Protein AF-A0A8I1RHI3-F1 (afdb_monomer_lite)

pLDDT: mean 92.77, std 8.42, range [60.06, 98.56]

Radius of gyration: 16.11 Å; chains: 1; bounding box: 31×21×43 Å

Structure (mmCIF, N/CA/C/O backbone):
data_AF-A0A8I1RHI3-F1
#
_entry.id   AF-A0A8I1RHI3-F1
#
loop_
_atom_site.group_PDB
_atom_site.id
_atom_site.type_symbol
_atom_site.label_atom_id
_atom_site.label_alt_id
_atom_site.label_comp_id
_atom_site.label_asym_id
_atom_site.label_entity_id
_atom_site.label_seq_id
_atom_site.pdbx_PDB_ins_code
_atom_site.Cartn_x
_atom_site.Cartn_y
_atom_site.Cartn_z
_atom_site.occupancy
_atom_site.B_iso_or_equiv
_atom_site.auth_seq_id
_atom_site.auth_comp_id
_atom_site.auth_asym_id
_atom_site.auth_atom_id
_atom_site.pdbx_PDB_model_num
ATOM 1 N N . GLU A 1 1 ? 9.377 -18.122 -16.151 1.00 60.06 1 GLU A N 1
ATOM 2 C CA . GLU A 1 1 ? 8.183 -17.258 -15.980 1.00 60.06 1 GLU A CA 1
ATOM 3 C C . GLU A 1 1 ? 7.677 -17.103 -14.534 1.00 60.06 1 GLU A C 1
ATOM 5 O O . GLU A 1 1 ? 6.804 -16.282 -14.296 1.00 60.06 1 GLU A O 1
ATOM 10 N N . HIS A 1 2 ? 8.246 -17.790 -13.532 1.00 67.56 2 HIS A N 1
ATOM 11 C CA . HIS A 1 2 ? 7.727 -17.746 -12.153 1.00 67.56 2 HIS A CA 1
ATOM 12 C C . HIS A 1 2 ? 8.079 -16.480 -11.337 1.00 67.56 2 HIS A C 1
ATOM 14 O O . HIS A 1 2 ? 7.304 -16.075 -10.477 1.00 67.56 2 HIS A O 1
ATOM 20 N N . TYR A 1 3 ? 9.217 -15.819 -11.591 1.00 76.94 3 TYR A N 1
ATOM 21 C CA . TYR A 1 3 ? 9.717 -14.753 -10.703 1.00 76.94 3 TYR A CA 1
ATOM 22 C C . TYR A 1 3 ? 8.892 -13.457 -10.763 1.00 76.94 3 TYR A C 1
ATOM 24 O O . TYR A 1 3 ? 8.527 -12.897 -9.733 1.00 76.94 3 TYR A O 1
ATOM 32 N N . ASN A 1 4 ? 8.538 -13.012 -11.970 1.00 79.50 4 ASN A N 1
ATOM 33 C CA . ASN A 1 4 ? 7.963 -11.680 -12.182 1.00 79.50 4 ASN A CA 1
ATOM 34 C C . ASN A 1 4 ? 6.509 -11.543 -11.716 1.00 79.50 4 ASN A C 1
ATOM 36 O O . ASN A 1 4 ? 6.043 -10.423 -11.531 1.00 79.50 4 ASN A O 1
ATOM 40 N N . HIS A 1 5 ? 5.798 -12.657 -11.535 1.00 84.50 5 HIS A N 1
ATOM 41 C CA . HIS A 1 5 ? 4.364 -12.649 -11.230 1.00 84.50 5 HIS A CA 1
ATOM 42 C C . HIS A 1 5 ? 4.014 -13.203 -9.849 1.00 84.50 5 HIS A C 1
ATOM 44 O O . HIS A 1 5 ? 2.895 -12.998 -9.393 1.00 84.50 5 HIS A O 1
ATOM 50 N N . GLN A 1 6 ? 4.930 -13.911 -9.183 1.00 85.19 6 GLN A N 1
ATOM 51 C CA . GLN A 1 6 ? 4.602 -14.645 -7.954 1.00 85.19 6 GLN A CA 1
ATOM 52 C C . GLN A 1 6 ? 5.288 -14.091 -6.708 1.00 85.19 6 GLN A C 1
ATOM 54 O O . GLN A 1 6 ? 4.809 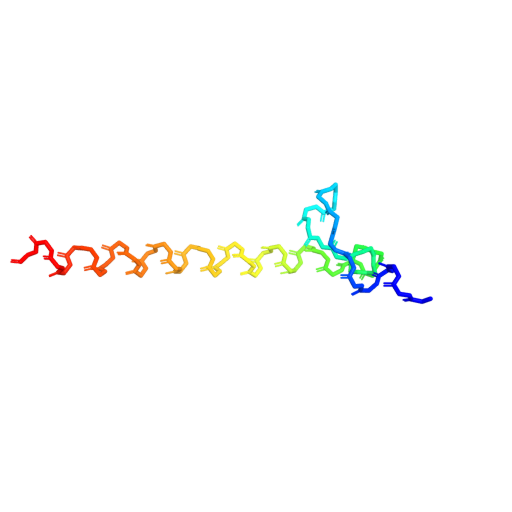-14.325 -5.599 1.00 85.19 6 GLN A O 1
ATOM 59 N N . ARG A 1 7 ? 6.394 -13.352 -6.860 1.00 90.44 7 ARG A N 1
ATOM 60 C CA . ARG A 1 7 ? 7.145 -12.824 -5.721 1.00 90.44 7 ARG A CA 1
ATOM 61 C C . ARG A 1 7 ? 6.857 -11.345 -5.514 1.00 90.44 7 ARG A C 1
ATOM 63 O O . ARG A 1 7 ? 6.955 -10.545 -6.438 1.00 90.44 7 ARG A O 1
ATOM 70 N N . TYR A 1 8 ? 6.522 -10.985 -4.281 1.00 91.88 8 TYR A N 1
ATOM 71 C CA . TYR A 1 8 ? 6.473 -9.592 -3.854 1.00 91.88 8 TYR A CA 1
ATOM 72 C C . TYR A 1 8 ? 7.877 -9.126 -3.469 1.00 91.88 8 TYR A C 1
ATOM 74 O O . TYR A 1 8 ? 8.628 -9.881 -2.846 1.00 91.88 8 TYR A O 1
ATOM 82 N N . HIS A 1 9 ? 8.226 -7.891 -3.829 1.00 90.25 9 HIS A N 1
ATOM 83 C CA . HIS A 1 9 ? 9.517 -7.299 -3.475 1.00 90.25 9 HIS A CA 1
ATOM 84 C C . HIS A 1 9 ? 9.341 -6.075 -2.593 1.00 90.25 9 HIS A C 1
ATOM 86 O O . HIS A 1 9 ? 8.638 -5.133 -2.960 1.00 90.25 9 HIS A O 1
ATOM 92 N N . GLU A 1 10 ? 10.039 -6.058 -1.463 1.00 90.94 10 GLU A N 1
ATOM 93 C CA . GLU A 1 10 ? 10.001 -4.954 -0.502 1.00 90.94 10 GLU A CA 1
ATOM 94 C C . GLU A 1 10 ? 10.478 -3.635 -1.119 1.00 90.94 10 GLU A C 1
ATOM 96 O O . GLU A 1 10 ? 9.843 -2.602 -0.922 1.00 90.94 10 GLU A O 1
ATOM 101 N N . SER A 1 11 ? 11.517 -3.683 -1.963 1.00 92.00 11 SER A N 1
ATOM 102 C CA . SER A 1 11 ? 12.017 -2.520 -2.712 1.00 92.00 11 SER A CA 1
ATOM 103 C C . SER A 1 11 ? 10.993 -1.925 -3.684 1.00 92.00 11 SER A C 1
ATOM 105 O O . SER A 1 11 ? 11.110 -0.763 -4.058 1.00 92.00 11 SER A O 1
ATOM 107 N N . LEU A 1 12 ? 9.970 -2.697 -4.066 1.00 92.00 12 LEU A N 1
ATOM 108 C CA . LEU A 1 12 ? 8.856 -2.267 -4.914 1.00 92.00 12 LEU A CA 1
ATOM 109 C C . LEU A 1 12 ? 7.575 -2.050 -4.096 1.00 92.00 12 LEU A C 1
ATOM 111 O O . LEU A 1 12 ? 6.473 -2.239 -4.604 1.00 92.00 12 LEU A O 1
ATOM 115 N N . ALA A 1 13 ? 7.696 -1.720 -2.808 1.00 94.19 13 ALA A N 1
ATOM 116 C CA . ALA A 1 13 ? 6.560 -1.568 -1.898 1.00 94.19 13 ALA A CA 1
ATOM 117 C C . ALA A 1 13 ? 5.646 -2.813 -1.849 1.00 94.19 13 ALA A C 1
ATOM 119 O O . ALA A 1 13 ? 4.419 -2.720 -1.739 1.00 94.19 13 ALA A O 1
ATOM 120 N N . ASN A 1 14 ? 6.252 -4.002 -1.920 1.00 94.75 14 ASN A N 1
ATOM 121 C CA . ASN A 1 14 ? 5.572 -5.297 -1.907 1.00 94.75 14 ASN A CA 1
ATOM 122 C C . ASN A 1 14 ? 4.556 -5.471 -3.046 1.00 94.75 14 ASN A C 1
ATOM 124 O O . ASN A 1 14 ? 3.476 -6.043 -2.849 1.00 94.75 14 ASN A O 1
ATOM 128 N N . VAL A 1 15 ? 4.878 -4.975 -4.241 1.00 94.94 15 VAL A N 1
ATOM 129 C CA . VAL A 1 15 ? 4.216 -5.382 -5.490 1.00 94.94 15 VAL A CA 1
ATOM 130 C C . VAL A 1 15 ? 5.087 -6.385 -6.251 1.00 94.94 15 VAL A C 1
ATOM 132 O O . VAL A 1 15 ? 6.262 -6.579 -5.921 1.00 94.94 15 VAL A O 1
ATOM 135 N N . THR A 1 16 ? 4.502 -7.068 -7.234 1.00 94.94 16 THR A N 1
ATOM 136 C CA . THR A 1 16 ? 5.265 -7.970 -8.105 1.00 94.94 16 THR A CA 1
ATOM 137 C C . THR A 1 16 ? 6.088 -7.160 -9.116 1.00 94.94 16 THR A C 1
ATOM 139 O O . THR A 1 16 ? 5.691 -6.040 -9.462 1.00 94.94 16 THR A O 1
ATOM 142 N N . PRO A 1 17 ? 7.211 -7.690 -9.637 1.00 95.12 17 PRO A N 1
ATOM 143 C CA . PRO A 1 17 ? 7.977 -7.008 -10.677 1.00 95.12 17 PRO A CA 1
ATOM 144 C C . PRO A 1 17 ? 7.137 -6.708 -11.917 1.00 95.12 17 PRO A C 1
ATOM 146 O O . PRO A 1 17 ? 7.276 -5.637 -12.497 1.00 95.12 17 PRO A O 1
ATOM 149 N N . ALA A 1 18 ? 6.224 -7.609 -12.295 1.00 95.50 18 ALA A N 1
ATOM 150 C CA . ALA A 1 18 ? 5.299 -7.381 -13.397 1.00 95.50 18 ALA A CA 1
ATOM 151 C C . ALA A 1 18 ? 4.377 -6.186 -13.123 1.00 95.50 18 ALA A C 1
ATOM 153 O O . ALA A 1 18 ? 4.218 -5.329 -13.983 1.00 95.50 18 ALA A O 1
ATOM 154 N N . ASP A 1 19 ? 3.795 -6.080 -11.927 1.00 95.00 19 ASP A N 1
ATOM 155 C CA . ASP A 1 19 ? 2.931 -4.942 -11.588 1.00 95.00 19 ASP A CA 1
ATOM 156 C C . ASP A 1 19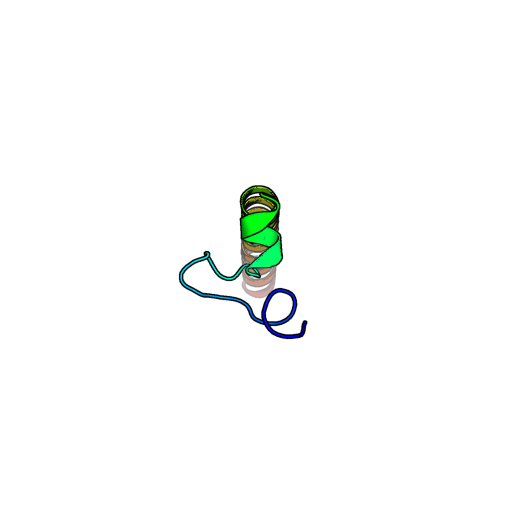 ? 3.681 -3.611 -11.557 1.00 95.00 19 ASP A C 1
ATOM 158 O O . ASP A 1 19 ? 3.106 -2.582 -11.913 1.00 95.00 19 ASP A O 1
ATOM 162 N N . ALA A 1 20 ? 4.951 -3.623 -11.148 1.00 93.62 20 ALA A N 1
ATOM 163 C CA . ALA A 1 20 ? 5.809 -2.449 -11.231 1.00 93.62 20 ALA A CA 1
ATOM 164 C C . ALA A 1 20 ? 6.118 -2.092 -12.694 1.00 93.62 20 ALA A C 1
ATOM 166 O O . ALA A 1 20 ? 5.934 -0.945 -13.092 1.00 93.62 20 ALA A O 1
ATOM 167 N N . TYR A 1 21 ? 6.508 -3.082 -13.503 1.00 94.44 21 TYR A N 1
ATOM 168 C CA . TYR A 1 21 ? 6.834 -2.907 -14.919 1.00 94.44 21 TYR A CA 1
ATOM 169 C C . TYR A 1 21 ? 5.639 -2.404 -15.741 1.00 94.44 21 TYR A C 1
ATOM 171 O O . TYR A 1 21 ? 5.769 -1.457 -16.508 1.00 94.44 21 TYR A O 1
ATOM 179 N N . PHE A 1 22 ? 4.451 -2.975 -15.533 1.00 96.19 22 PHE A N 1
ATOM 180 C CA . PHE A 1 22 ? 3.214 -2.552 -16.198 1.00 96.19 22 PHE A CA 1
ATOM 181 C C . PHE A 1 22 ? 2.571 -1.302 -15.568 1.00 96.19 22 PHE A C 1
ATOM 183 O O . PHE A 1 22 ? 1.455 -0.940 -15.934 1.00 96.19 22 PHE A O 1
ATOM 190 N N . GLY A 1 23 ? 3.224 -0.649 -14.597 1.00 94.69 23 GLY A N 1
ATOM 191 C CA . GLY A 1 23 ? 2.744 0.598 -13.990 1.00 94.69 23 GLY A CA 1
ATOM 192 C C . GLY A 1 23 ? 1.486 0.462 -13.119 1.00 94.69 23 GLY A C 1
ATOM 193 O O . GLY A 1 23 ? 0.846 1.461 -12.797 1.00 94.69 23 GLY A O 1
ATOM 194 N N . ARG A 1 24 ? 1.116 -0.756 -12.701 1.00 96.81 24 ARG A N 1
ATOM 195 C CA . ARG A 1 24 ? -0.061 -1.028 -11.850 1.00 96.81 24 ARG A CA 1
ATOM 196 C C . ARG A 1 24 ? 0.195 -0.763 -10.364 1.00 96.81 24 ARG A C 1
ATOM 198 O O . ARG A 1 24 ? -0.756 -0.627 -9.59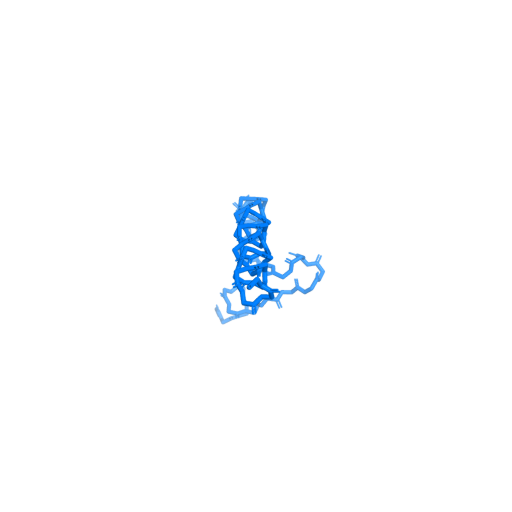2 1.00 96.81 24 ARG A O 1
ATOM 205 N N . ALA A 1 25 ? 1.462 -0.665 -9.959 1.00 95.81 25 ALA A N 1
ATOM 206 C CA . ALA A 1 25 ? 1.864 -0.507 -8.562 1.00 95.81 25 ALA A CA 1
ATOM 207 C C . ALA A 1 25 ? 1.160 0.648 -7.811 1.00 95.81 25 ALA A C 1
ATOM 209 O O . ALA A 1 25 ? 0.646 0.391 -6.718 1.0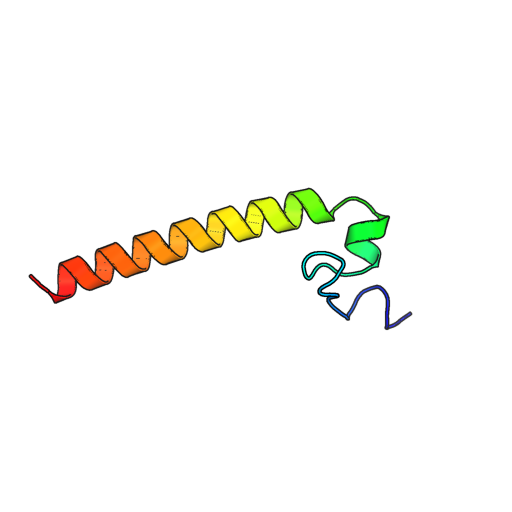0 95.81 25 ALA A O 1
ATOM 210 N N . PRO A 1 26 ? 1.024 1.876 -8.360 1.00 97.31 26 PRO A N 1
ATOM 211 C CA . PRO A 1 26 ? 0.376 2.977 -7.640 1.00 97.31 26 PRO A CA 1
ATOM 212 C C . PRO A 1 26 ? -1.092 2.693 -7.292 1.00 97.31 26 PRO A C 1
ATOM 214 O O . PRO A 1 26 ? -1.548 3.003 -6.191 1.00 97.31 26 PRO A O 1
ATOM 217 N N . ALA A 1 27 ? -1.833 2.055 -8.204 1.00 97.69 27 ALA A N 1
ATOM 218 C CA . ALA A 1 27 ? -3.233 1.702 -7.979 1.00 97.69 27 ALA A CA 1
ATOM 219 C C . ALA A 1 27 ? -3.379 0.631 -6.885 1.00 97.69 27 ALA A C 1
ATOM 221 O O . ALA A 1 27 ? -4.245 0.748 -6.015 1.00 97.69 27 ALA A O 1
ATOM 222 N N . ILE A 1 28 ? -2.497 -0.375 -6.890 1.00 96.50 28 ILE A N 1
ATOM 223 C CA . ILE A 1 28 ? -2.461 -1.437 -5.874 1.00 96.50 28 ILE A CA 1
ATOM 224 C C . ILE A 1 28 ? -2.177 -0.848 -4.488 1.00 96.50 28 ILE A C 1
ATOM 226 O O . ILE A 1 28 ? -2.871 -1.175 -3.523 1.00 96.50 28 ILE A O 1
ATOM 230 N N . ILE A 1 29 ? -1.185 0.040 -4.381 1.00 96.50 29 ILE A N 1
ATOM 231 C CA . ILE A 1 29 ? -0.805 0.677 -3.113 1.00 96.50 29 ILE A CA 1
ATOM 232 C C 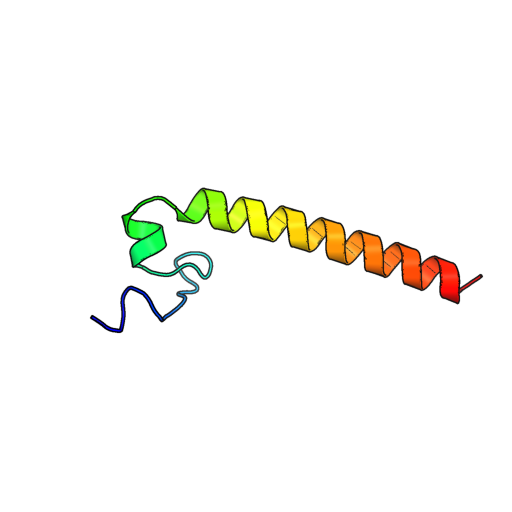. ILE A 1 29 ? -1.964 1.524 -2.574 1.00 96.50 29 ILE A C 1
ATOM 234 O O . ILE A 1 29 ? -2.381 1.328 -1.433 1.00 96.50 29 ILE A O 1
ATOM 238 N N . LYS A 1 30 ? -2.570 2.371 -3.415 1.00 97.81 30 LYS A N 1
ATOM 239 C CA . LYS A 1 30 ? -3.713 3.213 -3.029 1.00 97.81 30 LYS A CA 1
ATOM 240 C C . LYS A 1 30 ? -4.913 2.393 -2.544 1.00 97.81 30 LYS A C 1
ATOM 242 O O . LYS A 1 30 ? -5.581 2.763 -1.576 1.00 97.81 30 LYS A O 1
ATOM 247 N N . LEU A 1 31 ? -5.196 1.262 -3.194 1.00 98.12 31 LEU A N 1
ATOM 248 C CA . LEU A 1 31 ? -6.254 0.350 -2.757 1.00 98.12 31 LEU A CA 1
ATOM 249 C C . LEU A 1 31 ? -5.942 -0.254 -1.379 1.00 98.12 31 LEU A C 1
ATOM 251 O O . LEU A 1 31 ? -6.809 -0.268 -0.502 1.00 98.12 31 LEU A O 1
ATOM 255 N N . ARG A 1 32 ? -4.703 -0.714 -1.164 1.00 97.88 32 ARG A N 1
ATOM 256 C CA . ARG A 1 32 ? -4.260 -1.280 0.122 1.00 97.88 32 ARG A CA 1
ATOM 257 C C . ARG A 1 32 ? -4.359 -0.263 1.256 1.00 97.88 32 ARG A C 1
ATOM 259 O O . ARG A 1 32 ? -4.835 -0.610 2.335 1.00 97.88 32 ARG A O 1
ATOM 266 N N . GLU A 1 33 ? -3.963 0.984 1.018 1.00 97.81 33 GLU A N 1
ATOM 267 C CA . GLU A 1 33 ? -4.087 2.068 1.999 1.00 97.81 33 GLU A CA 1
ATOM 268 C C . GLU A 1 33 ? -5.543 2.290 2.412 1.00 97.81 33 GLU A C 1
ATOM 270 O O . GLU A 1 33 ? -5.844 2.334 3.606 1.00 97.81 33 GLU A O 1
ATOM 275 N N . ARG A 1 34 ? -6.464 2.341 1.441 1.00 98.50 34 ARG A N 1
ATOM 276 C CA . ARG A 1 34 ? -7.901 2.480 1.715 1.00 98.50 34 ARG A CA 1
ATOM 277 C C . ARG A 1 34 ? -8.428 1.339 2.587 1.00 98.50 34 ARG A C 1
ATOM 279 O O . ARG A 1 34 ? -9.098 1.599 3.585 1.00 98.50 34 ARG A O 1
ATOM 286 N N . ILE A 1 35 ? -8.100 0.093 2.242 1.00 98.50 35 ILE A N 1
ATOM 287 C CA . ILE A 1 35 ? -8.528 -1.092 3.003 1.00 98.50 35 ILE A CA 1
ATOM 288 C C . ILE A 1 35 ? -7.944 -1.065 4.420 1.00 98.50 35 ILE A C 1
ATOM 290 O O . ILE A 1 35 ? -8.653 -1.347 5.390 1.00 98.50 35 ILE A O 1
ATOM 294 N N . LYS A 1 36 ? -6.668 -0.686 4.567 1.00 98.25 36 LYS A N 1
ATOM 295 C CA . LYS A 1 36 ? -6.008 -0.569 5.873 1.00 98.25 36 LYS A CA 1
ATOM 296 C C . LYS A 1 36 ? -6.726 0.442 6.768 1.00 98.25 36 LYS A C 1
ATOM 298 O O . LYS A 1 36 ? -7.011 0.117 7.918 1.00 98.25 36 LYS A O 1
ATOM 303 N N . GLN A 1 37 ? -7.068 1.618 6.239 1.00 98.56 37 GLN A N 1
ATOM 304 C CA . GLN A 1 37 ? -7.820 2.631 6.987 1.00 98.56 37 GLN A CA 1
ATOM 305 C C . GLN A 1 37 ? -9.196 2.110 7.416 1.00 98.56 37 GLN A C 1
ATOM 307 O O . GLN A 1 37 ? -9.529 2.155 8.597 1.00 98.56 37 GLN A O 1
ATOM 312 N N . GLN A 1 38 ? -9.959 1.523 6.489 1.00 98.44 38 GLN A N 1
ATOM 313 C CA . GLN A 1 38 ? -11.273 0.945 6.795 1.00 98.44 38 GLN A CA 1
ATOM 314 C C . GLN A 1 38 ?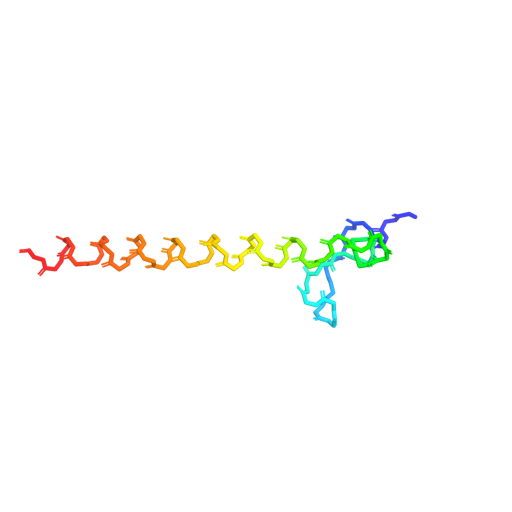 -11.196 -0.131 7.886 1.00 98.44 38 GLN A C 1
ATOM 316 O O . GLN A 1 38 ? -12.026 -0.163 8.793 1.00 98.44 38 GLN A O 1
ATOM 321 N N . THR A 1 39 ? -10.171 -0.983 7.833 1.00 98.50 39 THR A N 1
ATOM 322 C CA . THR A 1 39 ? -9.973 -2.063 8.808 1.00 98.50 39 THR A CA 1
ATOM 323 C C . THR A 1 39 ? -9.628 -1.518 10.196 1.00 98.50 39 THR A C 1
ATOM 325 O O . THR A 1 39 ? -10.142 -2.015 11.199 1.00 98.50 39 THR A O 1
ATOM 328 N N . ILE A 1 40 ? -8.778 -0.488 10.276 1.00 98.44 40 ILE A N 1
ATOM 329 C CA . ILE A 1 40 ? -8.423 0.165 11.545 1.00 98.44 40 ILE A CA 1
ATOM 330 C C . ILE A 1 40 ? -9.653 0.836 12.162 1.00 98.44 40 ILE A C 1
ATOM 332 O O . ILE A 1 40 ? -9.917 0.639 13.348 1.00 98.44 40 ILE A O 1
ATOM 336 N N . GLU A 1 41 ? -10.431 1.573 11.370 1.00 98.31 41 GLU A N 1
ATOM 337 C CA . GLU A 1 41 ? -11.645 2.237 11.852 1.00 98.31 41 GLU A CA 1
ATOM 338 C C . GLU A 1 41 ? -12.696 1.238 12.337 1.00 98.31 41 GLU A C 1
ATOM 340 O O . GLU A 1 41 ? -13.268 1.406 13.418 1.00 98.31 41 GLU A O 1
ATOM 345 N N . HIS A 1 42 ? -12.890 0.141 11.602 1.00 98.19 42 HIS A N 1
ATOM 346 C CA . HIS A 1 42 ? -13.777 -0.934 12.032 1.00 98.19 42 HIS A CA 1
ATOM 347 C C . HIS A 1 42 ? -13.336 -1.531 13.374 1.00 98.19 42 HIS A C 1
ATOM 349 O O . HIS A 1 42 ? -14.148 -1.671 14.290 1.00 98.19 42 HIS A O 1
ATOM 355 N N . ARG A 1 43 ? -12.035 -1.806 13.531 1.00 98.19 43 ARG A N 1
ATOM 356 C CA . ARG A 1 43 ? -11.466 -2.324 14.782 1.00 98.19 43 ARG A CA 1
ATOM 357 C C . ARG A 1 43 ? -11.661 -1.351 15.947 1.00 98.19 43 ARG A C 1
ATOM 359 O O . ARG A 1 43 ? -12.045 -1.770 17.035 1.00 98.19 43 ARG A O 1
ATOM 366 N N . ARG A 1 44 ? -11.446 -0.050 15.726 1.00 97.69 44 ARG A N 1
ATOM 367 C CA . ARG A 1 44 ? -11.681 1.003 16.732 1.00 97.69 44 ARG A CA 1
ATOM 368 C C . ARG A 1 44 ? -13.147 1.076 17.147 1.00 97.69 44 ARG A C 1
ATOM 370 O O . ARG A 1 44 ? -13.443 1.274 18.323 1.00 97.69 44 ARG A O 1
ATOM 377 N N . LEU A 1 45 ? -14.074 0.938 16.199 1.00 97.38 45 LEU A N 1
ATOM 378 C CA . LEU A 1 45 ? -15.506 0.911 16.493 1.00 97.38 45 LEU A CA 1
ATOM 379 C C . LEU A 1 45 ? -15.884 -0.312 17.333 1.00 97.38 45 LEU A C 1
ATOM 381 O O . LEU A 1 45 ? -16.578 -0.154 18.332 1.00 97.38 45 LEU A O 1
ATOM 385 N N . GLN A 1 46 ? -15.420 -1.504 16.953 1.00 97.44 46 GLN A N 1
ATOM 386 C CA . GLN A 1 46 ? -15.663 -2.730 17.718 1.00 97.44 46 GLN A CA 1
ATOM 387 C C . GLN A 1 46 ? -15.124 -2.613 19.145 1.00 97.44 46 GLN A C 1
ATOM 389 O O . GLN A 1 46 ? -15.862 -2.863 20.089 1.00 97.44 46 GLN A O 1
ATOM 394 N N . HIS A 1 47 ? -13.888 -2.135 19.308 1.00 97.12 47 HIS A N 1
ATOM 395 C CA . HIS A 1 47 ? -13.293 -1.933 20.627 1.00 97.12 47 HIS A CA 1
ATOM 396 C C . HIS A 1 47 ? -14.112 -0.966 21.495 1.00 97.12 47 HIS A C 1
ATOM 398 O O . HIS A 1 47 ? -14.383 -1.262 22.653 1.00 97.12 47 HIS A O 1
ATOM 404 N N . ARG A 1 48 ? -14.568 0.165 20.933 1.00 96.06 48 ARG A N 1
ATOM 405 C CA . ARG A 1 48 ? -15.445 1.108 21.650 1.00 96.06 48 ARG A CA 1
ATOM 406 C C . ARG A 1 48 ? -16.776 0.482 22.063 1.00 96.06 48 ARG A C 1
ATOM 408 O O . ARG A 1 48 ? -17.252 0.785 23.144 1.00 96.06 48 ARG A O 1
ATOM 415 N N . LYS A 1 49 ? -17.364 -0.376 21.221 1.00 94.12 49 LYS A N 1
ATOM 416 C CA . LYS A 1 49 ? -18.606 -1.094 21.547 1.00 94.12 49 LYS A CA 1
ATOM 417 C C . LYS A 1 49 ? -18.418 -2.122 22.659 1.00 94.12 49 LYS A C 1
ATOM 419 O O . LYS A 1 49 ? -19.338 -2.318 23.429 1.00 94.12 49 LYS A O 1
ATOM 424 N N . SER A 1 50 ? -17.266 -2.789 22.714 1.00 91.69 50 SER A N 1
ATOM 425 C CA . SER A 1 50 ? -16.965 -3.781 23.755 1.00 91.69 50 SER A CA 1
ATOM 426 C C . SER A 1 50 ? -16.556 -3.162 25.094 1.00 91.69 50 SER A C 1
ATOM 428 O O . SER A 1 50 ? -16.615 -3.845 26.107 1.00 91.69 50 SER A O 1
ATOM 430 N N . ALA A 1 51 ? -16.093 -1.910 25.091 1.00 85.19 51 ALA A N 1
ATOM 431 C CA . ALA A 1 51 ? -15.683 -1.180 26.292 1.00 85.19 51 ALA A CA 1
ATOM 432 C C . ALA A 1 51 ? -16.816 -0.354 26.936 1.00 85.19 51 ALA A C 1
ATOM 434 O O . ALA A 1 51 ? -16.585 0.256 27.979 1.00 85.19 51 ALA A O 1
ATOM 435 N N . ALA A 1 52 ? -17.988 -0.296 26.295 1.00 66.62 52 ALA A N 1
ATOM 436 C CA . ALA A 1 52 ? -19.213 0.316 26.807 1.00 66.62 52 ALA A CA 1
ATOM 437 C C . ALA A 1 52 ? -20.105 -0.757 27.440 1.00 66.62 52 ALA A C 1
ATOM 439 O O . ALA A 1 52 ? -20.748 -0.437 28.462 1.00 66.62 52 ALA A O 1
#

Foldseek 3Di:
DCQQQPFFDVVLVGDGNVCVVVVVSVVVVVVVVVVVVVVVVVVVVVVVVVVD

Sequence (52 aa):
EHYNHQRYHESLANVTPADAYFGRAPAIIKLRERIKQQTIEHRRLQHRKSAA

Secondary structure (DSSP, 8-state):
--HHHH--BGGGTTB-HHHHHTT-HHHHHHHHHHHHHHHHHHHHHHHHHH--